Protein AF-A0A258XDK6-F1 (afdb_monomer)

Sequence (112 aa):
MLRHYRRIQMPKLRNYDHYLIESLKDPQEAYLYLAAAFEDEDPRMAGIALDNVLKARNYSVRQISEESHLNREHLYRIFSGHSKPEFKTIKALCHLAGFNLTIQAEGHHFSA

Solvent-accessible surface area (backbone atoms only — not comparable to full-atom values): 6590 Å² total; per-residue (Å²): 141,83,83,80,78,76,79,80,76,77,58,60,70,78,52,40,57,51,48,50,34,59,50,29,57,41,66,66,52,33,48,55,52,43,52,56,25,66,71,41,93,52,62,25,41,39,27,33,43,50,43,47,39,29,46,33,69,69,51,47,70,66,55,50,22,69,77,58,72,43,58,58,69,59,50,51,32,16,46,68,53,75,33,65,58,52,72,71,53,49,53,42,51,35,47,75,58,76,40,80,91,79,89,77,82,68,93,69,76,82,80,126

Structure (mmCIF, N/CA/C/O backbone):
data_AF-A0A258XDK6-F1
#
_entry.id   AF-A0A258XDK6-F1
#
loop_
_atom_site.group_PDB
_atom_site.id
_atom_site.type_symbol
_atom_site.label_atom_id
_atom_site.label_alt_id
_atom_site.label_comp_id
_atom_site.label_asym_id
_atom_site.label_entity_id
_atom_site.label_seq_id
_atom_site.pdbx_PDB_ins_code
_atom_site.Cartn_x
_atom_site.Cartn_y
_atom_site.Cartn_z
_atom_site.occupancy
_atom_site.B_iso_or_equiv
_atom_site.auth_seq_id
_atom_site.auth_comp_id
_atom_site.auth_asym_id
_atom_site.auth_atom_id
_atom_site.pdbx_PDB_model_num
ATOM 1 N N . MET A 1 1 ? -19.830 -20.881 -37.854 1.00 50.38 1 MET A N 1
ATOM 2 C CA . MET A 1 1 ? -19.089 -21.121 -36.593 1.00 50.38 1 MET A CA 1
ATOM 3 C C . MET A 1 1 ? -17.681 -20.564 -36.737 1.00 50.38 1 MET A C 1
ATOM 5 O O . MET A 1 1 ? -17.178 -20.595 -37.849 1.00 50.38 1 MET A O 1
ATOM 9 N N . LEU A 1 2 ? -17.090 -20.117 -35.617 1.00 39.28 2 LEU A N 1
ATOM 10 C CA . LEU A 1 2 ? -15.727 -19.580 -35.394 1.00 39.28 2 LEU A CA 1
ATOM 11 C C . LEU A 1 2 ? -15.641 -18.049 -35.224 1.00 39.28 2 LEU A C 1
ATOM 13 O O . LEU A 1 2 ? -15.259 -17.289 -36.113 1.00 39.28 2 LEU A O 1
ATOM 17 N N . ARG A 1 3 ? -15.989 -17.617 -34.001 1.00 45.03 3 ARG A N 1
ATOM 18 C CA . ARG A 1 3 ? -15.716 -16.278 -33.463 1.00 45.03 3 ARG A CA 1
ATOM 19 C C . ARG A 1 3 ? -14.204 -16.043 -33.468 1.00 45.03 3 ARG A C 1
ATOM 21 O O . ARG A 1 3 ? -13.451 -16.830 -32.901 1.00 45.03 3 ARG A O 1
ATOM 28 N N . HIS A 1 4 ? -13.774 -14.972 -34.125 1.00 45.19 4 HIS A N 1
ATOM 29 C CA . HIS A 1 4 ? -12.381 -14.550 -34.149 1.00 45.19 4 HIS A CA 1
ATOM 30 C C . HIS A 1 4 ? -11.995 -14.051 -32.756 1.00 45.19 4 HIS A C 1
ATOM 32 O O . HIS A 1 4 ? -12.336 -12.933 -32.372 1.00 45.19 4 HIS A O 1
ATOM 38 N N . TYR A 1 5 ? -11.290 -14.879 -31.987 1.00 41.47 5 TYR A N 1
ATOM 39 C CA . TYR A 1 5 ? -10.583 -14.399 -30.809 1.00 41.47 5 TYR A CA 1
ATOM 40 C C . TYR A 1 5 ? -9.478 -13.456 -31.284 1.00 41.47 5 TYR A C 1
ATOM 42 O O . TYR A 1 5 ? -8.464 -13.873 -31.845 1.00 41.47 5 TYR A O 1
ATOM 50 N N . ARG A 1 6 ? -9.708 -12.155 -31.102 1.00 59.78 6 ARG A N 1
ATOM 51 C CA . ARG A 1 6 ? -8.707 -11.107 -31.283 1.00 59.78 6 ARG A CA 1
ATOM 52 C C . ARG A 1 6 ? -7.543 -11.452 -30.349 1.00 59.78 6 ARG A C 1
ATOM 54 O O . ARG A 1 6 ? -7.724 -11.454 -29.135 1.00 59.78 6 ARG A O 1
ATOM 61 N N . ARG A 1 7 ? -6.375 -11.807 -30.902 1.00 54.25 7 ARG A N 1
ATOM 62 C CA . ARG A 1 7 ? -5.142 -12.004 -30.122 1.00 54.25 7 ARG A CA 1
ATOM 63 C C . ARG A 1 7 ? -4.911 -10.739 -29.299 1.00 54.25 7 ARG A C 1
ATOM 65 O O . ARG A 1 7 ? -4.600 -9.696 -29.868 1.00 54.25 7 ARG A O 1
ATOM 72 N N . ILE A 1 8 ? -5.078 -10.830 -27.984 1.00 59.19 8 ILE A N 1
ATOM 73 C CA . ILE A 1 8 ? -4.634 -9.785 -27.067 1.00 59.19 8 ILE A CA 1
ATOM 74 C C . ILE A 1 8 ? -3.108 -9.840 -27.117 1.00 59.19 8 ILE A C 1
ATOM 76 O O . ILE A 1 8 ? -2.487 -10.753 -26.578 1.00 59.19 8 ILE A O 1
ATOM 80 N N . GLN A 1 9 ? -2.498 -8.922 -27.864 1.00 55.69 9 GLN A N 1
ATOM 81 C CA . GLN A 1 9 ? -1.060 -8.700 -27.795 1.00 55.69 9 GLN A CA 1
ATOM 82 C C . GLN A 1 9 ? -0.763 -8.193 -26.383 1.00 55.69 9 GLN A C 1
ATOM 84 O O . GLN A 1 9 ? -1.145 -7.074 -26.045 1.00 55.69 9 GLN A O 1
ATOM 89 N N . MET A 1 10 ? -0.116 -9.014 -25.552 1.00 52.84 10 MET A N 1
ATOM 90 C CA . MET A 1 10 ? 0.375 -8.536 -24.264 1.00 52.84 10 MET A CA 1
ATOM 91 C C . MET A 1 10 ? 1.453 -7.473 -24.526 1.00 52.84 10 MET A C 1
ATOM 93 O O . MET A 1 10 ? 2.399 -7.742 -25.279 1.00 52.84 10 MET A O 1
ATOM 97 N N . PRO A 1 11 ? 1.328 -6.261 -23.965 1.00 53.88 11 PRO A N 1
ATOM 98 C CA . PRO A 1 11 ? 2.369 -5.253 -24.081 1.00 53.88 11 PRO A CA 1
ATOM 99 C C . PRO A 1 11 ? 3.681 -5.789 -23.483 1.00 53.88 11 PRO A C 1
ATOM 101 O O . PRO A 1 11 ? 3.656 -6.552 -22.520 1.00 53.88 11 PRO A O 1
ATOM 104 N N . LYS A 1 12 ? 4.845 -5.386 -24.023 1.00 53.59 12 LYS A N 1
ATOM 105 C CA . LYS A 1 12 ? 6.148 -5.635 -23.365 1.00 53.59 12 LYS A CA 1
ATOM 106 C C . LYS A 1 12 ? 6.051 -5.216 -21.888 1.00 53.59 12 LYS A C 1
ATOM 108 O O . LYS A 1 12 ? 5.414 -4.207 -21.629 1.00 53.59 12 LYS A O 1
ATOM 113 N N . LEU A 1 13 ? 6.707 -5.911 -20.953 1.00 61.19 13 LEU A N 1
ATOM 114 C CA . LEU A 1 13 ? 6.613 -5.667 -19.494 1.00 61.19 13 LEU A CA 1
ATOM 115 C C . LEU A 1 13 ? 6.608 -4.174 -19.093 1.00 61.19 13 LEU A C 1
ATOM 117 O O . LEU A 1 13 ? 5.716 -3.733 -18.383 1.00 61.19 13 LEU A O 1
ATOM 121 N N . ARG A 1 14 ? 7.502 -3.355 -19.668 1.00 63.41 14 ARG A N 1
ATOM 122 C CA . ARG A 1 14 ? 7.548 -1.895 -19.430 1.00 63.41 14 ARG A CA 1
ATOM 123 C C . ARG A 1 14 ? 6.268 -1.144 -19.842 1.00 63.41 14 ARG A C 1
ATOM 125 O O . ARG A 1 14 ? 5.913 -0.140 -19.237 1.00 63.41 14 ARG A O 1
ATOM 132 N N . ASN A 1 15 ? 5.589 -1.616 -20.882 1.00 77.56 15 ASN A N 1
ATOM 133 C CA . ASN A 1 15 ? 4.300 -1.094 -21.327 1.00 77.56 15 ASN A CA 1
ATOM 134 C C . ASN A 1 15 ? 3.149 -1.630 -20.468 1.00 77.56 15 ASN A C 1
ATOM 136 O O . ASN A 1 15 ? 2.144 -0.941 -20.342 1.00 77.56 15 ASN A O 1
ATOM 140 N N . TYR A 1 16 ? 3.282 -2.835 -19.904 1.00 85.38 16 TYR A N 1
ATOM 141 C CA . TYR A 1 16 ? 2.285 -3.390 -18.991 1.00 85.38 16 TYR A CA 1
ATOM 142 C C . TYR A 1 16 ? 2.246 -2.601 -17.682 1.00 85.38 16 TYR A C 1
ATOM 144 O O . TYR A 1 16 ? 1.171 -2.168 -17.286 1.00 85.38 16 TYR A O 1
ATOM 152 N N . ASP A 1 17 ? 3.406 -2.320 -17.079 1.00 87.31 17 ASP A N 1
ATOM 153 C CA . ASP A 1 17 ? 3.478 -1.527 -15.846 1.00 87.31 17 ASP A CA 1
ATOM 154 C C . ASP A 1 17 ? 2.874 -0.133 -16.052 1.00 87.31 17 ASP A C 1
ATOM 156 O O . ASP A 1 17 ? 2.075 0.333 -15.246 1.00 87.31 17 ASP A O 1
ATOM 160 N N . HIS A 1 18 ? 3.192 0.520 -17.174 1.00 92.75 18 HIS A N 1
ATOM 161 C CA . HIS A 1 18 ? 2.594 1.810 -17.516 1.00 92.75 18 HIS A CA 1
ATOM 162 C C . HIS A 1 18 ? 1.078 1.704 -17.726 1.00 92.75 18 HIS A C 1
ATOM 164 O O . HIS A 1 18 ? 0.329 2.530 -17.218 1.00 92.75 18 HIS A O 1
ATOM 170 N N . TYR A 1 19 ? 0.616 0.700 -18.476 1.00 95.31 19 TYR A N 1
ATOM 171 C CA . TYR A 1 19 ? -0.811 0.477 -18.702 1.00 95.31 19 TYR A CA 1
ATOM 172 C C . TYR A 1 19 ? -1.568 0.262 -17.388 1.00 95.31 19 TYR A C 1
ATOM 174 O O . TYR A 1 19 ? -2.606 0.885 -17.190 1.00 95.31 19 TYR A O 1
ATOM 182 N N . LEU A 1 20 ? -1.021 -0.558 -16.488 1.00 96.12 20 LEU A N 1
ATOM 183 C CA . LEU A 1 20 ? -1.588 -0.809 -15.169 1.00 96.12 20 LEU A CA 1
ATOM 184 C C . LEU A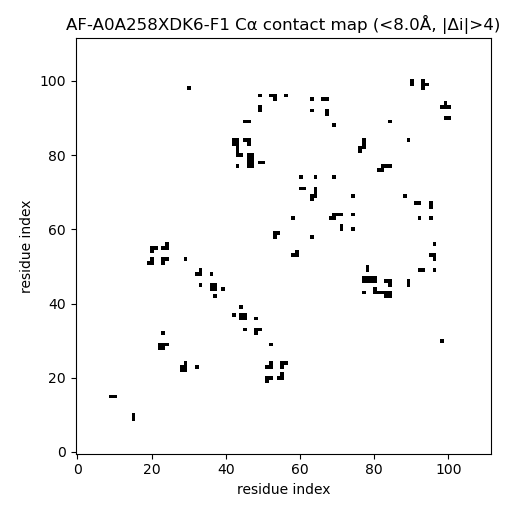 1 20 ? -1.686 0.488 -14.360 1.00 96.12 20 LEU A C 1
ATOM 186 O O . LEU A 1 20 ? -2.746 0.821 -13.850 1.00 96.12 20 LEU A O 1
ATOM 190 N N . ILE A 1 21 ? -0.601 1.258 -14.264 1.00 97.25 21 ILE A N 1
ATOM 191 C CA . ILE A 1 21 ? -0.617 2.516 -13.506 1.00 97.25 21 ILE A CA 1
ATOM 192 C C . ILE A 1 21 ? -1.624 3.517 -14.091 1.00 97.25 21 ILE A C 1
ATOM 194 O O . 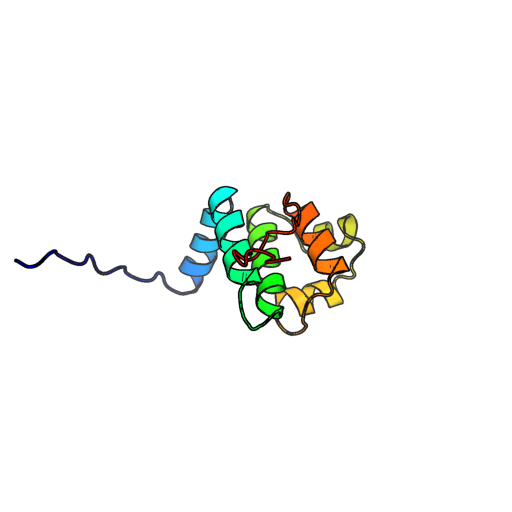ILE A 1 21 ? -2.301 4.209 -13.334 1.00 97.25 21 ILE A O 1
ATOM 198 N N . GLU A 1 22 ? -1.770 3.581 -15.416 1.00 97.38 22 GLU A N 1
ATOM 199 C CA . GLU A 1 22 ? -2.786 4.427 -16.049 1.00 97.38 22 GLU A CA 1
ATOM 200 C C . GLU A 1 22 ? -4.216 3.936 -15.788 1.00 97.38 22 GLU A C 1
ATOM 202 O O . GLU A 1 22 ? -5.083 4.763 -15.509 1.00 97.38 22 GLU A O 1
ATOM 207 N N . SER A 1 23 ? -4.481 2.623 -15.834 1.00 98.00 23 SER A N 1
ATOM 208 C CA . SER A 1 23 ? -5.826 2.086 -15.576 1.00 98.00 23 SER A CA 1
ATOM 209 C C . SER A 1 23 ? -6.261 2.310 -14.127 1.00 98.00 23 SER A C 1
ATOM 211 O O . SER A 1 23 ? -7.403 2.679 -13.880 1.00 98.00 23 SER A O 1
ATOM 213 N N . LEU A 1 24 ? -5.336 2.188 -13.170 1.00 98.50 24 LEU A N 1
ATOM 214 C CA . LEU A 1 24 ? -5.592 2.387 -11.738 1.00 98.50 24 LEU A CA 1
ATOM 215 C C . LEU A 1 24 ? -5.873 3.850 -11.343 1.00 98.50 24 LEU A C 1
ATOM 217 O O . LEU A 1 24 ? -6.153 4.126 -10.174 1.00 98.50 24 LEU A O 1
ATOM 221 N N . LYS A 1 25 ? -5.814 4.800 -12.286 1.00 97.56 25 LYS A N 1
ATOM 222 C CA . LYS A 1 25 ? -6.335 6.159 -12.067 1.00 97.56 25 LYS A CA 1
ATOM 223 C C . LYS A 1 25 ? -7.860 6.180 -11.990 1.00 97.56 25 LYS A C 1
ATOM 225 O O . LYS A 1 25 ? -8.405 7.079 -11.352 1.00 97.56 25 LYS A O 1
ATOM 230 N N . ASP A 1 26 ? -8.537 5.213 -12.613 1.00 98.19 26 ASP A N 1
ATOM 231 C CA . ASP A 1 26 ? -9.968 4.996 -12.415 1.00 98.19 26 ASP A CA 1
ATOM 232 C C . ASP A 1 26 ? -10.198 4.376 -11.020 1.00 98.19 26 ASP A C 1
ATOM 234 O O . ASP A 1 26 ? -9.674 3.294 -10.730 1.00 98.19 26 ASP A O 1
ATOM 238 N N . PRO A 1 27 ? -10.976 5.028 -10.132 1.00 97.44 27 PRO A N 1
ATOM 239 C CA . PRO A 1 27 ? -11.277 4.496 -8.808 1.00 97.44 27 PRO A CA 1
ATOM 240 C C . PRO A 1 27 ? -11.910 3.100 -8.821 1.00 97.44 27 PRO A C 1
ATOM 242 O O . PRO A 1 27 ? -11.667 2.329 -7.892 1.00 97.44 27 PRO A O 1
ATOM 245 N N . GLN A 1 28 ? -12.700 2.765 -9.847 1.00 97.88 28 GLN A N 1
ATOM 246 C CA . GLN A 1 28 ? -13.345 1.457 -9.953 1.00 97.88 28 GLN A CA 1
ATOM 247 C C . GLN A 1 28 ? -12.330 0.359 -10.284 1.00 97.88 28 GLN A C 1
ATOM 249 O O . GLN A 1 28 ? -12.344 -0.699 -9.656 1.00 97.88 28 GLN A O 1
ATOM 254 N N . GLU A 1 29 ? -11.419 0.620 -11.222 1.00 98.38 29 GLU A N 1
ATOM 255 C CA . GLU A 1 29 ? -10.319 -0.293 -11.557 1.00 98.38 29 GLU A CA 1
ATOM 256 C C . GLU A 1 29 ? -9.388 -0.486 -10.356 1.00 98.38 29 GLU A C 1
ATOM 258 O O . GLU A 1 29 ? -9.025 -1.612 -10.020 1.00 98.38 29 GLU A O 1
ATOM 263 N N . ALA A 1 30 ? -9.063 0.595 -9.640 1.00 98.56 30 ALA A N 1
ATOM 264 C CA . ALA A 1 30 ? -8.277 0.516 -8.413 1.00 98.56 30 ALA A CA 1
ATOM 265 C C . ALA A 1 30 ? -8.970 -0.302 -7.312 1.00 98.56 30 ALA A C 1
ATOM 267 O O . ALA A 1 30 ? -8.305 -1.088 -6.637 1.00 98.56 30 ALA A O 1
ATOM 268 N N . TYR A 1 31 ? -10.290 -0.158 -7.145 1.00 98.00 31 TYR A N 1
ATOM 269 C CA . TYR A 1 31 ? -11.064 -0.971 -6.206 1.00 98.00 31 TYR A CA 1
ATOM 270 C C . TYR A 1 31 ? -11.006 -2.459 -6.566 1.00 98.00 31 TYR A C 1
ATOM 272 O O . TYR A 1 31 ? -10.652 -3.270 -5.713 1.00 98.00 31 TYR A O 1
ATOM 280 N N . LEU A 1 32 ? -11.308 -2.814 -7.820 1.00 98.06 32 LEU A N 1
ATOM 281 C CA . LEU A 1 32 ? -11.300 -4.207 -8.281 1.00 98.06 32 LEU A CA 1
ATOM 282 C C . LEU A 1 32 ? -9.909 -4.834 -8.151 1.00 98.06 32 LEU A C 1
ATOM 284 O O . LEU A 1 32 ? -9.776 -5.973 -7.709 1.00 98.06 32 LEU A O 1
ATOM 288 N N . TYR A 1 33 ? -8.872 -4.069 -8.487 1.00 98.12 33 TYR A N 1
ATOM 289 C CA . TYR A 1 33 ? -7.488 -4.501 -8.368 1.00 98.12 33 TYR A CA 1
ATOM 290 C C . TYR A 1 33 ? -7.071 -4.750 -6.913 1.00 98.12 33 TYR A C 1
ATOM 292 O O . TYR A 1 33 ? -6.472 -5.783 -6.616 1.00 98.12 33 TYR A O 1
ATOM 300 N N . LEU A 1 34 ? -7.412 -3.838 -5.994 1.00 98.12 34 LEU A N 1
ATOM 301 C CA . LEU A 1 34 ? -7.155 -4.037 -4.568 1.00 98.12 34 LEU A CA 1
ATOM 302 C C . LEU A 1 34 ? -7.943 -5.228 -4.026 1.00 98.12 34 LEU A C 1
ATOM 304 O O . LEU A 1 34 ? -7.351 -6.057 -3.346 1.00 98.12 34 LEU A O 1
ATOM 308 N N . ALA A 1 35 ? -9.237 -5.337 -4.339 1.00 96.38 35 ALA A N 1
ATOM 309 C CA . ALA A 1 35 ? -10.082 -6.440 -3.886 1.00 96.38 35 ALA A CA 1
ATOM 310 C C . ALA A 1 35 ? -9.483 -7.799 -4.277 1.00 96.38 35 ALA A C 1
ATOM 312 O O . ALA A 1 35 ? -9.254 -8.632 -3.405 1.00 96.38 35 ALA A O 1
ATOM 313 N N . ALA A 1 36 ? -9.102 -7.965 -5.548 1.00 96.88 36 ALA A N 1
ATOM 314 C CA . ALA A 1 36 ? -8.436 -9.177 -6.019 1.00 96.88 36 ALA A CA 1
ATOM 315 C C . ALA A 1 36 ? -7.114 -9.453 -5.276 1.00 96.88 36 ALA A C 1
ATOM 317 O O . ALA A 1 36 ? -6.824 -10.593 -4.933 1.00 96.88 36 ALA A O 1
ATOM 318 N N . ALA A 1 37 ? -6.321 -8.417 -4.982 1.00 97.56 37 ALA A N 1
ATOM 319 C CA . ALA A 1 37 ? -5.068 -8.569 -4.242 1.00 97.56 37 ALA A CA 1
ATOM 320 C C . ALA A 1 37 ? -5.258 -8.898 -2.749 1.00 97.56 37 ALA A C 1
ATOM 322 O O . ALA A 1 37 ? -4.357 -9.471 -2.140 1.00 97.56 37 ALA A O 1
ATOM 323 N N . PHE A 1 38 ? -6.390 -8.517 -2.145 1.00 95.88 38 PHE A N 1
ATOM 324 C CA . PHE A 1 38 ? -6.739 -8.868 -0.763 1.00 95.88 38 PHE A CA 1
ATOM 325 C C . PHE A 1 38 ? -7.317 -10.283 -0.629 1.00 95.88 38 PHE A C 1
ATOM 327 O O . PHE A 1 38 ? -7.267 -10.836 0.467 1.00 95.88 38 PHE A O 1
ATOM 334 N N . GLU A 1 39 ? -7.843 -10.854 -1.713 1.00 94.56 39 GLU A N 1
ATOM 335 C CA . GLU A 1 39 ? -8.311 -12.246 -1.782 1.00 94.56 39 GLU A CA 1
ATOM 336 C C . GLU A 1 39 ? -7.181 -13.254 -2.064 1.00 94.56 39 GLU A C 1
ATOM 338 O O . GLU A 1 39 ? -7.388 -14.459 -1.932 1.00 94.56 39 GLU A O 1
ATOM 343 N N . ASP A 1 40 ? -5.992 -12.780 -2.445 1.00 96.56 40 ASP A N 1
ATOM 344 C CA . ASP A 1 40 ? -4.837 -13.631 -2.737 1.00 96.56 40 ASP A CA 1
ATOM 345 C C . ASP A 1 40 ? -4.354 -14.393 -1.485 1.00 96.56 40 ASP A C 1
ATOM 347 O O . ASP A 1 40 ? -4.340 -13.861 -0.370 1.00 96.56 40 ASP A O 1
ATOM 351 N N . GLU A 1 41 ? -3.914 -15.643 -1.667 1.00 96.44 41 GLU A N 1
ATOM 352 C CA . GLU A 1 41 ? -3.364 -16.474 -0.587 1.00 96.44 41 GLU A CA 1
ATOM 353 C C . GLU A 1 41 ? -2.084 -15.871 0.015 1.00 96.44 41 GLU A C 1
ATOM 355 O O . GLU A 1 41 ? -1.775 -16.088 1.193 1.00 96.44 41 GLU A O 1
ATOM 360 N N . ASP A 1 42 ? -1.325 -15.109 -0.779 1.00 97.50 42 ASP A N 1
ATOM 361 C CA . ASP A 1 42 ? -0.132 -14.414 -0.328 1.00 97.50 42 ASP A CA 1
ATOM 362 C C . ASP A 1 42 ? -0.455 -12.980 0.137 1.00 97.50 42 ASP A C 1
ATOM 364 O O . ASP A 1 42 ? -0.616 -12.066 -0.681 1.00 97.50 42 ASP A O 1
ATOM 368 N N . PRO A 1 43 ? -0.414 -12.694 1.454 1.00 95.00 43 PRO A N 1
ATOM 369 C CA . PRO A 1 43 ? -0.749 -11.372 1.985 1.00 95.00 43 PRO A CA 1
ATOM 370 C C . PRO A 1 43 ? 0.210 -10.261 1.528 1.00 95.00 43 PRO A C 1
ATOM 372 O O . PRO A 1 43 ? -0.056 -9.077 1.746 1.00 95.00 43 PRO A O 1
ATOM 375 N N . ARG A 1 44 ? 1.354 -10.604 0.923 1.00 97.94 44 ARG A N 1
ATOM 376 C CA . ARG A 1 44 ? 2.280 -9.625 0.337 1.00 97.94 44 ARG A CA 1
ATOM 377 C C . ARG A 1 44 ? 1.676 -8.934 -0.885 1.00 97.94 44 ARG A C 1
ATOM 379 O O . ARG A 1 44 ? 2.034 -7.783 -1.144 1.00 97.94 44 ARG A O 1
ATOM 386 N N . MET A 1 45 ? 0.731 -9.578 -1.575 1.00 98.25 45 MET A N 1
ATOM 387 C CA . MET A 1 45 ? 0.059 -9.011 -2.745 1.00 98.25 45 MET A CA 1
ATOM 388 C C . MET A 1 45 ? -0.699 -7.727 -2.413 1.00 98.25 45 MET A C 1
ATOM 390 O O . MET A 1 45 ? -0.619 -6.769 -3.181 1.00 98.25 45 MET A O 1
ATOM 394 N N . ALA A 1 46 ? -1.301 -7.631 -1.225 1.00 97.69 46 ALA A N 1
ATOM 395 C CA . ALA A 1 46 ? -1.921 -6.395 -0.750 1.00 97.69 46 ALA A CA 1
ATOM 396 C C . ALA A 1 46 ? -0.931 -5.214 -0.722 1.00 97.69 46 ALA A C 1
ATOM 398 O O . ALA A 1 46 ? -1.266 -4.102 -1.126 1.00 97.69 46 ALA A O 1
ATOM 399 N N . GLY A 1 47 ? 0.311 -5.445 -0.279 1.00 98.06 47 GLY A N 1
ATOM 400 C CA . GLY A 1 47 ? 1.349 -4.412 -0.214 1.00 98.06 47 GLY A CA 1
ATOM 401 C C . GLY A 1 47 ? 1.788 -3.916 -1.591 1.00 98.06 47 GLY A C 1
ATOM 402 O O . GLY A 1 47 ? 1.902 -2.709 -1.805 1.00 98.06 47 GLY A O 1
ATOM 403 N N . ILE A 1 48 ? 1.988 -4.845 -2.527 1.00 98.44 48 ILE A N 1
ATOM 404 C CA . ILE A 1 48 ? 2.353 -4.544 -3.918 1.00 98.44 48 ILE A CA 1
ATOM 405 C C . ILE A 1 48 ? 1.206 -3.802 -4.620 1.00 98.44 48 ILE A C 1
ATOM 407 O O . ILE A 1 48 ? 1.431 -2.811 -5.315 1.00 98.44 48 ILE A O 1
ATOM 411 N N . ALA A 1 49 ? -0.037 -4.239 -4.413 1.00 98.44 49 ALA A N 1
ATOM 412 C CA . ALA A 1 49 ? -1.193 -3.613 -5.036 1.00 98.44 49 ALA A CA 1
ATOM 413 C C . ALA A 1 49 ? -1.426 -2.183 -4.520 1.00 98.44 49 ALA A C 1
ATOM 415 O O . ALA A 1 49 ? -1.673 -1.272 -5.313 1.00 98.44 49 ALA A O 1
ATOM 416 N N . LEU A 1 50 ? -1.273 -1.965 -3.209 1.00 98.50 50 LEU A N 1
ATOM 417 C CA . LEU A 1 50 ? -1.339 -0.633 -2.605 1.00 98.50 50 LEU A CA 1
ATOM 418 C C . LEU A 1 50 ? -0.261 0.310 -3.159 1.00 98.50 50 LEU A C 1
ATOM 420 O O . LEU A 1 50 ? -0.566 1.472 -3.419 1.00 98.50 50 LEU A O 1
ATOM 424 N N . ASP A 1 51 ? 0.963 -0.175 -3.397 1.00 98.50 51 ASP A N 1
ATOM 425 C CA . ASP A 1 51 ? 2.023 0.611 -4.047 1.00 98.50 51 ASP A CA 1
ATOM 426 C C . ASP A 1 51 ? 1.609 1.072 -5.452 1.00 98.50 51 ASP A C 1
ATOM 428 O O . ASP A 1 51 ? 1.713 2.253 -5.786 1.00 98.50 51 ASP A O 1
ATOM 432 N N . ASN A 1 52 ? 1.068 0.163 -6.267 1.00 98.50 52 ASN A N 1
ATOM 433 C CA . ASN A 1 52 ? 0.623 0.484 -7.624 1.00 98.50 52 ASN A CA 1
ATOM 434 C C . ASN A 1 52 ? -0.502 1.530 -7.635 1.00 98.50 52 ASN A C 1
ATOM 436 O O . ASN A 1 52 ? -0.447 2.486 -8.409 1.00 98.50 52 ASN A O 1
ATOM 440 N N . VAL A 1 53 ? -1.485 1.404 -6.741 1.00 98.69 53 VAL A N 1
ATOM 441 C CA . VAL A 1 53 ? -2.577 2.384 -6.621 1.00 98.69 53 VAL A CA 1
ATOM 442 C C . VAL A 1 53 ? -2.069 3.742 -6.127 1.00 98.69 53 VAL A C 1
ATOM 444 O O . VAL A 1 53 ? -2.478 4.782 -6.646 1.00 98.69 53 VAL A O 1
ATOM 447 N N . LEU A 1 54 ? -1.153 3.769 -5.157 1.00 98.50 54 LEU A N 1
ATOM 448 C CA . LEU A 1 54 ? -0.562 5.017 -4.665 1.00 98.50 54 LEU A CA 1
ATOM 449 C C . LEU A 1 54 ? 0.281 5.708 -5.747 1.00 98.50 54 LEU A C 1
ATOM 451 O O . LEU A 1 54 ? 0.174 6.925 -5.919 1.00 98.50 54 LEU A O 1
ATOM 455 N N . LYS A 1 55 ? 1.040 4.948 -6.545 1.00 98.06 55 LYS A N 1
ATOM 456 C CA . LYS A 1 55 ? 1.755 5.463 -7.724 1.00 98.06 55 LYS A CA 1
ATOM 457 C C . LYS A 1 55 ? 0.808 6.039 -8.774 1.00 98.06 55 LYS A C 1
ATOM 459 O O . LYS A 1 55 ? 1.079 7.125 -9.279 1.00 98.06 55 LYS A O 1
ATOM 464 N N . ALA A 1 56 ? -0.311 5.372 -9.068 1.00 98.06 56 ALA A N 1
ATOM 465 C CA . ALA A 1 56 ? -1.335 5.889 -9.984 1.00 98.06 56 ALA A CA 1
ATOM 466 C C . ALA A 1 56 ? -1.917 7.232 -9.514 1.00 98.06 56 ALA A C 1
ATOM 468 O O . ALA A 1 56 ? -2.277 8.088 -10.322 1.00 98.06 56 ALA A O 1
ATOM 469 N N . ARG A 1 57 ? -1.923 7.457 -8.196 1.00 97.00 57 ARG A N 1
ATOM 470 C CA . ARG A 1 57 ? -2.311 8.717 -7.548 1.00 97.00 57 ARG A CA 1
ATOM 471 C C . ARG A 1 57 ? -1.166 9.716 -7.368 1.00 97.00 57 ARG A C 1
ATOM 473 O O . ARG A 1 57 ? -1.352 10.739 -6.719 1.00 97.00 57 ARG A O 1
ATOM 480 N N . ASN A 1 58 ? -0.006 9.460 -7.971 1.00 96.88 58 ASN A N 1
ATOM 481 C CA . ASN A 1 58 ? 1.197 10.295 -7.912 1.00 96.88 58 ASN A CA 1
ATOM 482 C C . ASN A 1 58 ? 1.797 10.469 -6.504 1.00 96.88 58 ASN A C 1
ATOM 484 O O . ASN A 1 58 ? 2.522 11.435 -6.260 1.00 96.88 58 ASN A O 1
ATOM 488 N N . TYR A 1 59 ? 1.548 9.535 -5.583 1.00 97.94 59 TYR A N 1
ATOM 489 C CA . TYR A 1 59 ? 2.234 9.528 -4.295 1.00 97.94 59 TYR A CA 1
ATOM 490 C C . TYR A 1 59 ? 3.671 9.023 -4.445 1.00 97.94 59 TYR A C 1
ATOM 492 O O . TYR A 1 59 ? 3.927 7.926 -4.940 1.00 97.94 59 TYR A O 1
ATOM 500 N N . SER A 1 60 ? 4.627 9.801 -3.944 1.00 97.62 60 SER A N 1
ATOM 501 C CA . SER A 1 60 ? 5.991 9.325 -3.714 1.00 97.62 60 SER A CA 1
ATOM 502 C C . SER A 1 60 ? 6.098 8.571 -2.384 1.00 97.62 60 SER A C 1
ATOM 504 O O . SER A 1 60 ? 5.401 8.885 -1.420 1.00 97.62 60 SER A O 1
ATOM 506 N N . VAL A 1 61 ? 7.058 7.644 -2.265 1.00 97.38 61 VAL A N 1
ATOM 507 C CA . VAL A 1 61 ? 7.352 6.940 -0.992 1.00 97.38 61 VAL A CA 1
ATOM 508 C C . VAL A 1 61 ? 7.658 7.917 0.148 1.00 97.38 61 VAL A C 1
ATOM 510 O O . VAL A 1 61 ? 7.366 7.641 1.311 1.00 97.38 61 VAL A O 1
ATOM 513 N N . ARG A 1 62 ? 8.213 9.092 -0.175 1.00 97.94 62 ARG A N 1
ATOM 514 C CA . ARG A 1 62 ? 8.421 10.171 0.791 1.00 97.94 62 ARG A CA 1
ATOM 515 C C . ARG A 1 62 ? 7.099 10.700 1.350 1.00 97.94 62 ARG A C 1
ATOM 517 O O . ARG A 1 62 ? 6.972 10.732 2.567 1.00 97.94 62 ARG A O 1
ATOM 524 N N . GLN A 1 63 ? 6.155 11.074 0.487 1.00 98.06 63 GLN A N 1
ATOM 525 C CA . GLN A 1 63 ? 4.838 11.572 0.907 1.00 98.06 63 GLN A CA 1
ATOM 526 C C . GLN A 1 63 ? 4.080 10.505 1.695 1.00 98.06 63 GLN A C 1
ATOM 528 O O . GLN A 1 63 ? 3.583 10.781 2.779 1.00 98.06 63 GLN A O 1
ATOM 533 N N . ILE A 1 64 ? 4.107 9.253 1.221 1.00 98.19 64 ILE A N 1
ATOM 534 C CA . ILE A 1 64 ? 3.483 8.126 1.925 1.00 98.19 64 ILE A CA 1
ATOM 535 C C . ILE A 1 64 ? 4.050 7.999 3.338 1.00 98.19 64 ILE A C 1
ATOM 537 O O . ILE A 1 64 ? 3.298 7.871 4.298 1.00 98.19 64 ILE A O 1
ATOM 541 N N . SER A 1 65 ? 5.374 8.051 3.484 1.00 98.12 65 SER A N 1
ATOM 542 C CA . SER A 1 65 ? 6.045 7.967 4.783 1.00 98.12 65 SER A CA 1
ATOM 543 C C . SER A 1 65 ? 5.651 9.106 5.726 1.00 98.12 65 SER A C 1
ATOM 545 O O . SER A 1 65 ? 5.400 8.859 6.904 1.00 98.12 65 SER A O 1
ATOM 547 N N . GLU A 1 66 ? 5.575 10.332 5.210 1.00 97.50 66 GLU A N 1
ATOM 548 C CA . GLU A 1 66 ? 5.221 11.527 5.980 1.00 97.50 66 GLU A CA 1
ATOM 549 C C . GLU A 1 66 ? 3.750 11.492 6.438 1.00 97.50 66 GLU A C 1
ATOM 551 O O . GLU A 1 66 ? 3.483 11.719 7.616 1.00 97.50 66 GLU A O 1
ATOM 556 N N . GLU A 1 67 ? 2.819 11.129 5.551 1.00 96.75 67 GLU A N 1
ATOM 557 C CA . GLU A 1 67 ? 1.371 11.128 5.821 1.00 96.75 67 GLU A CA 1
ATOM 558 C C . GLU A 1 67 ? 0.898 9.906 6.626 1.00 96.75 67 GLU A C 1
ATOM 560 O O . GLU A 1 67 ? -0.040 10.004 7.413 1.00 96.75 67 GLU A O 1
ATOM 565 N N . SER A 1 68 ? 1.547 8.747 6.467 1.00 95.06 68 SER A N 1
ATOM 566 C CA . SER A 1 68 ? 1.198 7.518 7.205 1.00 95.06 68 SER A CA 1
ATOM 567 C C . SER A 1 68 ? 2.022 7.298 8.477 1.00 95.06 68 SER A C 1
ATOM 569 O O . SER A 1 68 ? 1.768 6.344 9.215 1.00 95.06 68 SER A O 1
ATOM 571 N N . HIS A 1 69 ? 3.038 8.134 8.718 1.00 95.50 69 HIS A N 1
ATOM 572 C CA . HIS A 1 69 ? 4.042 7.966 9.777 1.00 95.50 69 HIS A CA 1
ATOM 573 C C . HIS A 1 69 ? 4.785 6.614 9.744 1.00 95.50 69 HIS A C 1
ATOM 575 O O . HIS A 1 69 ? 5.360 6.173 10.742 1.00 95.50 69 HIS A O 1
ATOM 581 N N . LEU A 1 70 ? 4.800 5.938 8.593 1.00 96.50 70 LEU A N 1
ATOM 582 C CA . LEU A 1 70 ? 5.568 4.717 8.373 1.00 96.50 70 LEU A CA 1
ATOM 583 C C . LEU A 1 70 ? 6.978 5.072 7.907 1.00 96.50 70 LEU A C 1
ATOM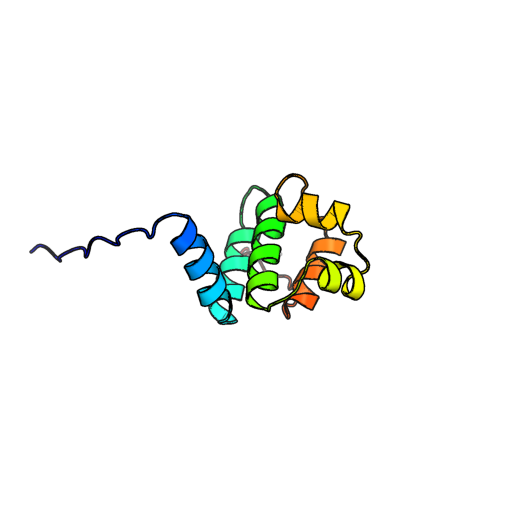 585 O O . LEU A 1 70 ? 7.167 5.964 7.084 1.00 96.50 70 LEU A O 1
ATOM 589 N N . ASN A 1 71 ? 7.993 4.355 8.388 1.00 97.19 71 ASN A N 1
ATOM 590 C CA . ASN A 1 71 ? 9.352 4.580 7.902 1.00 97.19 71 ASN A CA 1
ATOM 591 C C . ASN A 1 71 ? 9.530 4.034 6.470 1.00 97.19 71 ASN A C 1
ATOM 593 O O . ASN A 1 71 ? 8.914 3.041 6.074 1.00 97.19 71 ASN A O 1
ATOM 597 N N . ARG A 1 72 ? 10.400 4.686 5.691 1.00 97.75 72 ARG A N 1
ATOM 598 C CA . ARG A 1 72 ? 10.606 4.372 4.266 1.00 97.75 72 ARG A CA 1
ATOM 599 C C . ARG A 1 72 ? 11.180 2.977 4.032 1.00 97.75 72 ARG A C 1
ATOM 601 O O . ARG A 1 72 ? 10.808 2.342 3.058 1.00 97.75 72 ARG A O 1
ATOM 608 N N . GLU A 1 73 ? 12.054 2.487 4.911 1.00 97.88 73 GLU A N 1
ATOM 609 C CA . GLU A 1 73 ? 12.627 1.139 4.796 1.00 97.88 73 GLU A CA 1
ATOM 610 C C . GLU A 1 73 ? 11.540 0.060 4.888 1.00 97.88 73 GLU A C 1
ATOM 612 O O . GLU A 1 73 ? 11.495 -0.867 4.081 1.00 97.88 73 GLU A O 1
ATOM 617 N N . HIS A 1 74 ? 10.617 0.213 5.838 1.00 97.38 74 HIS A N 1
ATOM 618 C CA . HIS A 1 74 ? 9.446 -0.638 5.969 1.00 97.38 74 HIS A CA 1
ATOM 619 C C . HIS A 1 74 ? 8.587 -0.556 4.703 1.00 97.38 74 HIS A C 1
ATOM 621 O O . HIS A 1 74 ? 8.293 -1.599 4.125 1.00 97.38 74 HIS A O 1
ATOM 627 N N . LEU A 1 75 ? 8.263 0.649 4.220 1.00 98.00 75 LEU A N 1
ATOM 628 C CA . LEU A 1 75 ? 7.494 0.825 2.982 1.00 98.00 75 LEU A CA 1
ATOM 629 C C . LEU A 1 75 ? 8.153 0.127 1.787 1.00 98.00 75 LEU A C 1
ATOM 631 O O . LEU A 1 75 ? 7.483 -0.627 1.091 1.00 98.00 75 LEU A O 1
ATOM 635 N N . TYR A 1 76 ? 9.466 0.282 1.590 1.00 97.94 76 TYR A N 1
ATOM 636 C CA . TYR A 1 76 ? 10.172 -0.398 0.504 1.00 97.94 76 TYR A CA 1
ATOM 637 C C . TYR A 1 76 ? 10.075 -1.919 0.608 1.00 97.94 76 TYR A C 1
ATOM 639 O O . TYR A 1 76 ? 9.835 -2.570 -0.407 1.00 97.94 76 TYR A O 1
ATOM 647 N N . ARG A 1 77 ? 10.206 -2.505 1.806 1.00 98.19 77 ARG A N 1
ATOM 648 C CA . ARG A 1 77 ? 10.049 -3.959 1.989 1.00 98.19 77 ARG A CA 1
ATOM 649 C C . ARG A 1 77 ? 8.626 -4.438 1.697 1.00 98.19 77 ARG A C 1
ATOM 651 O O . ARG A 1 77 ? 8.477 -5.515 1.128 1.00 98.19 77 ARG A O 1
ATOM 658 N N . ILE A 1 78 ? 7.605 -3.657 2.057 1.00 98.06 78 ILE A N 1
ATOM 659 C CA . ILE A 1 78 ? 6.203 -3.970 1.732 1.00 98.06 78 ILE A CA 1
ATOM 660 C C . ILE A 1 78 ? 5.965 -3.890 0.223 1.00 98.06 78 ILE A C 1
ATOM 662 O O . ILE A 1 78 ? 5.496 -4.850 -0.378 1.00 98.06 78 ILE A O 1
ATOM 666 N N . PHE A 1 79 ? 6.332 -2.770 -0.397 1.00 98.06 79 PHE A N 1
ATOM 667 C CA . PHE A 1 79 ? 6.055 -2.484 -1.807 1.00 98.06 79 PHE A CA 1
ATOM 668 C C . PHE A 1 79 ? 6.811 -3.398 -2.773 1.00 98.06 79 PHE A C 1
ATOM 670 O O . PHE A 1 79 ? 6.351 -3.657 -3.878 1.00 98.06 79 PHE A O 1
ATOM 677 N N . SER A 1 80 ? 7.951 -3.938 -2.346 1.00 97.12 80 SER A N 1
ATOM 678 C CA . SER A 1 80 ? 8.728 -4.909 -3.121 1.00 97.12 80 SER A CA 1
ATOM 679 C C . SER A 1 80 ? 8.387 -6.371 -2.811 1.00 97.12 80 SER A C 1
ATOM 681 O O . SER A 1 80 ? 9.085 -7.260 -3.290 1.00 97.12 80 SER A O 1
ATOM 683 N N . GLY A 1 81 ? 7.376 -6.643 -1.975 1.00 97.00 81 GLY A N 1
ATOM 684 C CA . GLY A 1 81 ? 6.987 -8.011 -1.613 1.00 97.00 81 GLY A CA 1
ATOM 685 C C . GLY A 1 81 ? 8.013 -8.765 -0.755 1.00 97.00 81 GLY A C 1
ATOM 686 O O . GLY A 1 81 ? 7.943 -9.986 -0.629 1.00 97.00 81 GLY A O 1
ATOM 687 N N . HIS A 1 82 ? 8.974 -8.074 -0.137 1.00 97.19 82 HIS A N 1
ATOM 688 C CA . HIS A 1 82 ? 9.947 -8.697 0.770 1.00 97.19 82 HIS A CA 1
ATOM 689 C C . HIS A 1 82 ? 9.377 -8.931 2.173 1.00 97.19 82 HIS A C 1
ATOM 691 O O . HIS A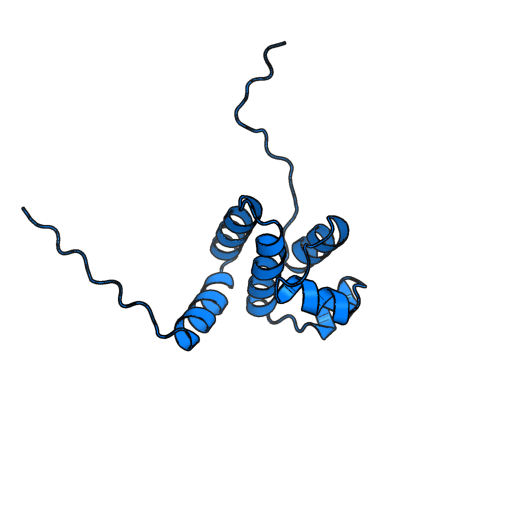 1 82 ? 9.911 -9.730 2.939 1.00 97.19 82 HIS A O 1
ATOM 697 N N . SER A 1 83 ? 8.306 -8.227 2.538 1.00 95.94 83 SER A N 1
ATOM 698 C CA . SER A 1 83 ? 7.632 -8.369 3.826 1.00 95.94 83 SER A CA 1
ATOM 699 C C . SER A 1 83 ? 6.126 -8.259 3.648 1.00 95.94 83 SER A C 1
ATOM 701 O O . SER A 1 83 ? 5.647 -7.459 2.849 1.00 95.94 83 SER A O 1
ATOM 703 N N . LYS A 1 84 ? 5.371 -9.028 4.437 1.00 96.56 84 LYS A N 1
ATOM 704 C CA . LYS A 1 84 ? 3.917 -8.864 4.523 1.00 96.56 84 LYS A CA 1
ATOM 705 C C . LYS A 1 84 ? 3.570 -7.566 5.263 1.00 96.56 84 LYS A C 1
ATOM 707 O O . LYS A 1 84 ? 4.265 -7.237 6.232 1.00 96.56 84 LYS A O 1
ATOM 712 N N . PRO A 1 85 ? 2.530 -6.830 4.842 1.00 96.50 85 PRO A N 1
ATOM 713 C CA . PRO A 1 85 ? 2.081 -5.645 5.555 1.00 96.50 85 PRO A CA 1
ATOM 714 C C . PRO A 1 85 ? 1.347 -6.024 6.844 1.00 96.50 85 PRO A C 1
ATOM 716 O O . PRO A 1 85 ? 0.557 -6.964 6.886 1.00 96.50 85 PRO A O 1
ATOM 719 N N . GLU A 1 86 ? 1.594 -5.272 7.914 1.00 96.75 86 GLU A N 1
ATOM 720 C CA . GLU A 1 86 ? 0.781 -5.353 9.130 1.00 96.75 86 GLU A CA 1
ATOM 721 C C . GLU A 1 86 ? -0.582 -4.681 8.910 1.00 96.75 86 GLU A C 1
ATOM 723 O O . GLU A 1 86 ? -0.693 -3.727 8.141 1.00 96.75 86 GLU A O 1
ATOM 728 N N . PHE A 1 87 ? -1.610 -5.080 9.664 1.00 95.88 87 PHE A N 1
ATOM 729 C CA . PHE A 1 87 ? -2.948 -4.481 9.557 1.00 95.88 87 PHE A CA 1
ATOM 730 C C . PHE A 1 87 ? -2.950 -2.949 9.714 1.00 95.88 87 PHE A C 1
ATOM 732 O O . PHE A 1 87 ? -3.684 -2.247 9.018 1.00 95.88 87 PHE A O 1
ATOM 739 N N . LYS A 1 88 ? -2.096 -2.402 10.594 1.00 96.06 88 LYS A N 1
ATOM 740 C CA . LYS A 1 88 ? -1.943 -0.945 10.759 1.00 96.06 88 LYS A CA 1
ATOM 741 C C . LYS A 1 88 ? -1.437 -0.270 9.477 1.00 96.06 88 LYS A C 1
ATOM 743 O O . LYS A 1 88 ? -1.928 0.796 9.122 1.00 96.06 88 LYS A O 1
ATOM 748 N N . THR A 1 89 ? -0.505 -0.922 8.781 1.00 97.12 89 THR A N 1
ATOM 749 C CA . THR A 1 89 ? 0.063 -0.466 7.510 1.00 97.12 89 THR A CA 1
ATOM 750 C C . THR A 1 89 ? -0.998 -0.507 6.422 1.00 97.12 89 THR A C 1
ATOM 752 O O . THR A 1 89 ? -1.193 0.490 5.740 1.00 97.12 89 THR A O 1
ATOM 755 N N . ILE A 1 90 ? -1.740 -1.615 6.318 1.00 97.62 90 ILE A N 1
ATOM 756 C CA . ILE A 1 90 ? -2.841 -1.755 5.357 1.00 97.62 90 ILE A CA 1
ATOM 757 C C . ILE A 1 90 ? -3.854 -0.621 5.545 1.00 97.62 90 ILE A C 1
ATOM 759 O O . ILE A 1 90 ? -4.136 0.102 4.598 1.00 97.62 90 ILE A O 1
ATOM 763 N N . LYS A 1 91 ? -4.347 -0.403 6.773 1.00 97.06 91 LYS A N 1
ATOM 764 C CA . LYS A 1 91 ? -5.308 0.675 7.062 1.00 97.06 91 LYS A CA 1
ATOM 765 C C . LYS A 1 91 ? -4.801 2.052 6.641 1.00 97.06 91 LYS A C 1
ATOM 767 O O . LYS A 1 91 ? -5.543 2.794 6.005 1.00 97.06 91 LYS A O 1
ATOM 772 N N . ALA A 1 92 ? -3.562 2.390 7.000 1.00 97.50 92 ALA A N 1
ATOM 773 C CA . ALA A 1 92 ? -2.987 3.694 6.684 1.00 97.50 92 ALA A CA 1
ATOM 774 C C . ALA A 1 92 ? -2.851 3.901 5.169 1.00 97.50 92 ALA A C 1
ATOM 776 O O . ALA A 1 92 ? -3.230 4.946 4.649 1.00 97.50 92 ALA A O 1
ATOM 777 N N . LEU A 1 93 ? -2.365 2.884 4.454 1.00 98.06 93 LEU A N 1
ATOM 778 C CA . LEU A 1 93 ? -2.183 2.942 3.007 1.00 98.06 93 LEU A CA 1
ATOM 779 C C . LEU A 1 93 ? -3.513 2.930 2.245 1.00 98.06 93 LEU A C 1
ATOM 781 O O . LEU A 1 93 ? -3.638 3.674 1.281 1.00 98.06 93 LEU A O 1
ATOM 785 N N . CYS A 1 94 ? -4.513 2.155 2.679 1.00 97.75 94 CYS A N 1
ATOM 786 C CA . CYS A 1 94 ? -5.862 2.202 2.107 1.00 97.75 94 CYS A CA 1
ATOM 787 C C . CYS A 1 94 ? -6.466 3.599 2.249 1.00 97.75 94 CYS A C 1
ATOM 789 O O . CYS A 1 94 ? -6.950 4.147 1.264 1.00 97.75 94 CYS A O 1
ATOM 791 N N . HIS A 1 95 ? -6.383 4.194 3.444 1.00 96.88 95 HIS A N 1
ATOM 792 C CA . HIS A 1 95 ? -6.913 5.533 3.688 1.00 96.88 95 HIS A CA 1
ATOM 793 C C . HIS A 1 95 ? -6.227 6.587 2.812 1.00 96.88 95 HIS A C 1
ATOM 795 O O . HIS A 1 95 ? -6.903 7.392 2.176 1.00 96.88 95 HIS A O 1
ATOM 801 N N . LEU A 1 96 ? -4.895 6.534 2.712 1.00 97.31 96 LEU A N 1
ATOM 802 C CA . LEU A 1 96 ? -4.116 7.403 1.828 1.00 97.31 96 LEU A CA 1
ATOM 803 C C . LEU A 1 96 ? -4.485 7.193 0.350 1.00 97.31 96 LEU A C 1
ATOM 805 O O . LEU A 1 96 ? -4.664 8.138 -0.414 1.00 97.31 96 LEU A O 1
ATOM 809 N N 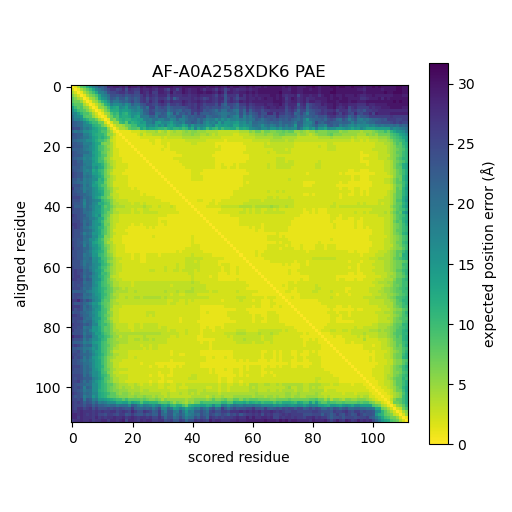. ALA A 1 97 ? -4.696 5.937 -0.036 1.00 96.94 97 ALA A N 1
ATOM 810 C CA . ALA A 1 97 ? -5.255 5.550 -1.318 1.00 96.94 97 ALA A CA 1
ATOM 811 C C . ALA A 1 97 ? -6.777 5.777 -1.391 1.00 96.94 97 ALA A C 1
ATOM 813 O O . ALA A 1 97 ? -7.418 5.215 -2.266 1.00 96.94 97 ALA A O 1
ATOM 814 N N . GLY A 1 98 ? -7.391 6.606 -0.540 1.00 96.31 98 GLY A N 1
ATOM 815 C CA . GLY A 1 98 ? -8.806 6.998 -0.604 1.00 96.31 98 GLY A CA 1
ATOM 816 C C . GLY A 1 98 ? -9.812 5.844 -0.565 1.00 96.31 98 GLY A C 1
ATOM 817 O O . GLY A 1 98 ? -10.900 5.974 -1.119 1.00 96.31 98 GLY A O 1
ATOM 818 N N . PHE A 1 99 ? -9.449 4.728 0.062 1.00 97.06 99 PHE A N 1
ATOM 819 C CA . PHE A 1 99 ? -10.308 3.573 0.293 1.00 97.06 99 PHE A CA 1
ATOM 820 C C . PHE A 1 99 ? -10.499 3.340 1.791 1.00 97.06 99 PHE A C 1
ATOM 822 O O . PHE A 1 99 ? -9.594 3.542 2.601 1.00 97.06 99 PHE A O 1
ATOM 829 N N . ASN A 1 100 ? -11.681 2.851 2.157 1.00 93.88 100 ASN A N 1
ATOM 830 C CA . ASN A 1 100 ? -11.969 2.389 3.508 1.00 93.88 100 ASN A CA 1
ATOM 831 C C . ASN A 1 100 ? -12.023 0.863 3.518 1.00 93.88 100 ASN A C 1
ATOM 833 O O . ASN A 1 100 ? -12.631 0.256 2.638 1.00 93.88 100 ASN A O 1
ATOM 837 N N . LEU A 1 101 ? -11.420 0.248 4.535 1.00 93.0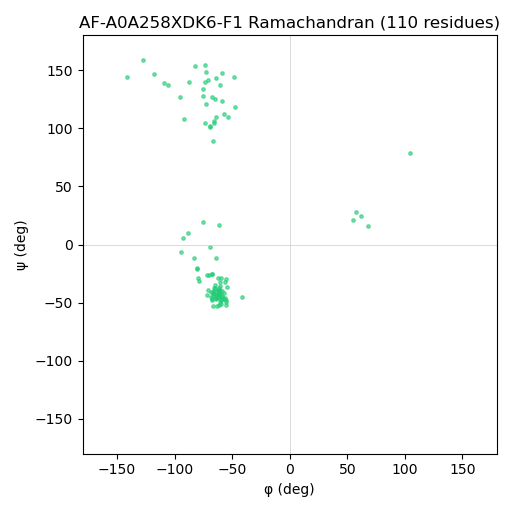0 101 LEU A N 1
ATOM 838 C CA . LEU A 1 101 ? -11.621 -1.175 4.793 1.00 93.00 101 LEU A CA 1
ATOM 839 C C . LEU A 1 101 ? -12.998 -1.379 5.421 1.00 93.00 101 LEU A C 1
ATOM 841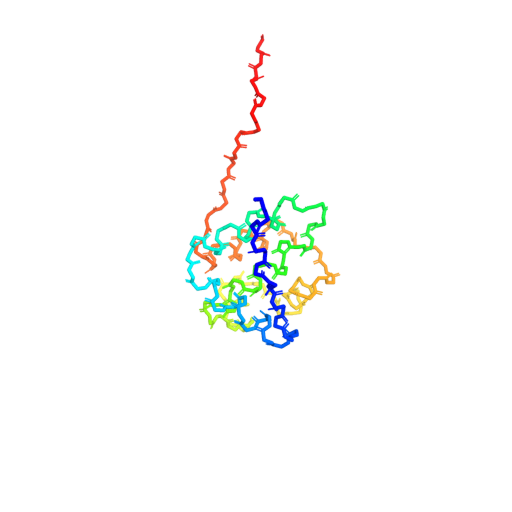 O O . LEU A 1 101 ? -13.368 -0.677 6.363 1.00 93.00 101 LEU A O 1
ATOM 845 N N . THR A 1 102 ? -13.733 -2.359 4.912 1.00 92.75 102 THR A N 1
ATOM 846 C CA . THR A 1 102 ? -15.044 -2.755 5.429 1.00 92.75 102 THR A CA 1
ATOM 847 C C . THR A 1 102 ? -15.053 -4.252 5.699 1.00 92.75 102 THR A C 1
ATOM 849 O O . THR A 1 102 ? -14.213 -4.989 5.185 1.00 92.75 102 THR A O 1
ATOM 852 N N . ILE A 1 103 ? -15.971 -4.693 6.555 1.00 90.50 103 ILE A N 1
ATOM 853 C CA . ILE A 1 103 ? -16.214 -6.114 6.795 1.00 90.50 103 ILE A CA 1
ATOM 854 C C . ILE A 1 103 ? -17.372 -6.516 5.889 1.00 90.50 103 ILE A C 1
ATOM 856 O O . ILE A 1 103 ? -18.430 -5.885 5.928 1.00 90.50 103 ILE A O 1
ATOM 860 N N . GLN A 1 104 ? -17.170 -7.561 5.096 1.00 89.19 104 GLN A N 1
ATOM 861 C CA . GLN A 1 104 ? -18.203 -8.164 4.269 1.00 89.19 104 GLN A CA 1
ATOM 862 C C . GLN A 1 104 ? -18.573 -9.523 4.857 1.00 89.19 104 GLN A C 1
ATOM 864 O O . GLN A 1 104 ? -17.704 -10.267 5.305 1.00 89.19 104 GLN A O 1
ATOM 869 N N . ALA A 1 105 ? -19.867 -9.840 4.878 1.00 87.75 105 ALA A N 1
ATOM 870 C CA . ALA A 1 105 ? -20.301 -11.179 5.232 1.00 87.75 105 ALA A CA 1
ATOM 871 C C . ALA A 1 105 ? -19.845 -12.153 4.141 1.00 87.75 105 ALA A C 1
ATOM 873 O O . ALA A 1 105 ? -20.166 -11.965 2.964 1.00 87.75 105 ALA A O 1
ATOM 874 N N . GLU A 1 106 ? -19.146 -13.213 4.532 1.00 82.19 106 GLU A N 1
ATOM 875 C CA . GLU A 1 106 ? -19.116 -14.418 3.712 1.00 82.19 106 GLU A CA 1
ATOM 876 C C . GLU A 1 106 ? -20.569 -14.899 3.608 1.00 82.19 106 GLU A C 1
ATOM 8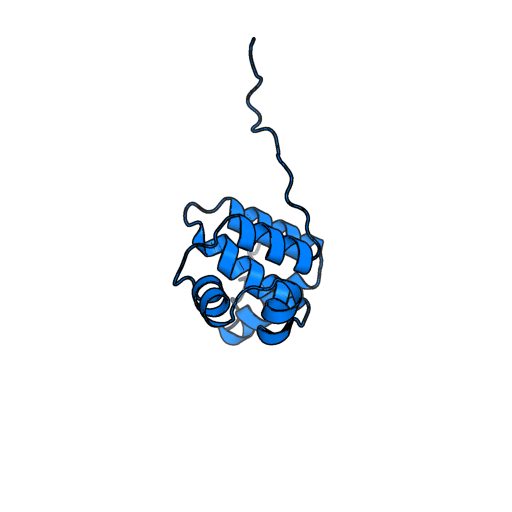78 O O . GLU A 1 106 ? -21.297 -14.846 4.598 1.00 82.19 106 GLU A O 1
ATOM 883 N N . GLY A 1 107 ? -21.035 -15.317 2.428 1.00 77.38 107 GLY A N 1
ATOM 884 C CA . GLY A 1 107 ? -22.439 -15.694 2.171 1.00 77.38 107 GLY A CA 1
ATOM 885 C C . GLY A 1 107 ? -22.977 -16.878 2.997 1.00 77.38 107 GLY A C 1
ATOM 886 O O . GLY A 1 107 ? -23.997 -17.469 2.647 1.00 77.38 107 GLY A O 1
ATOM 887 N N . HIS A 1 108 ? -22.300 -17.247 4.080 1.00 60.94 108 HIS A N 1
ATOM 888 C CA . HIS A 1 108 ? -22.735 -18.184 5.089 1.00 60.94 108 HIS A CA 1
ATOM 889 C C . HIS A 1 108 ? -23.811 -17.536 5.964 1.00 60.94 108 HIS A C 1
ATOM 891 O O . HIS A 1 108 ? -23.549 -16.704 6.832 1.00 60.94 108 HIS A O 1
ATOM 897 N N . HIS A 1 109 ? -25.055 -17.953 5.732 1.00 55.84 109 HIS A N 1
ATOM 898 C CA . HIS A 1 109 ? -26.129 -17.809 6.703 1.00 55.84 109 HIS A CA 1
ATOM 899 C C . HIS A 1 109 ? -25.635 -18.297 8.072 1.00 55.84 109 HIS A C 1
ATOM 901 O O . HIS A 1 109 ? -25.314 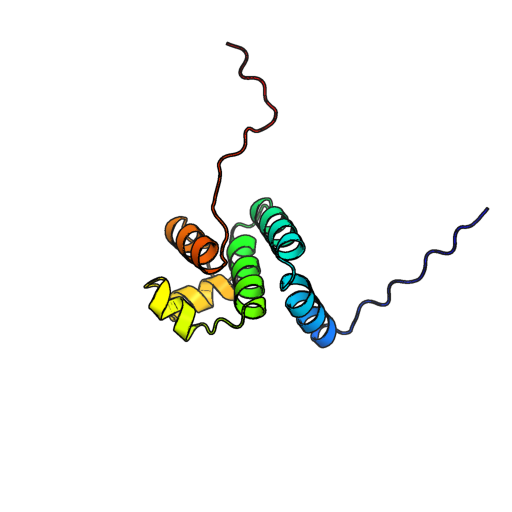-19.474 8.235 1.00 55.84 109 HIS A O 1
ATOM 907 N N . PHE A 1 110 ? -25.606 -17.408 9.065 1.00 57.78 110 PHE A N 1
ATOM 908 C CA . PHE A 1 110 ? -25.547 -17.816 10.464 1.00 57.78 110 PHE A CA 1
ATOM 909 C C . PHE A 1 110 ? -26.869 -18.524 10.788 1.00 57.78 110 PHE A C 1
ATOM 911 O O . PHE A 1 110 ? -27.851 -17.883 11.157 1.00 57.78 110 PHE A O 1
ATOM 918 N N . SER A 1 111 ? -26.931 -19.839 10.574 1.00 50.28 111 SER A N 1
ATOM 919 C CA . SER A 1 111 ? -27.978 -20.676 11.162 1.00 50.28 111 SER A CA 1
ATOM 920 C C . SER A 1 111 ? -27.767 -20.664 12.674 1.00 50.28 111 SER A C 1
ATOM 922 O O . SER A 1 111 ? -26.780 -21.219 13.161 1.00 50.28 111 SER A O 1
ATOM 924 N N . ALA A 1 112 ? -28.647 -19.944 13.370 1.00 54.28 112 ALA A N 1
ATOM 925 C CA . ALA A 1 112 ? -28.790 -19.985 14.821 1.00 54.28 112 ALA A CA 1
ATOM 926 C C . ALA A 1 112 ? -29.336 -21.341 15.286 1.00 54.28 112 ALA A C 1
ATOM 928 O O . ALA A 1 112 ? -30.094 -21.967 14.506 1.00 54.28 112 ALA A O 1
#

Foldseek 3Di:
DDDDPDPPPDPDPVVNLVVLLQQLLPVVSLVVQLVVQCPDPQLLSNLLSLVSNCVSVVDDLVNLCVQLVPDSVVSVCSNVSVDHDDPSSSQSSCVSSVHHDDDDDDPDDPPD

Nearest PDB structures (foldseek):
  6af4-assembly1_B  TM=7.587E-01  e=3.837E-02  Streptococcus pneumoniae TIGR4
  3f52-assembly1_E  TM=8.444E-01  e=1.466E-01  Corynebacterium glutamicum
  8ezt-assembly1_D-2  TM=8.116E-01  e=3.344E-01  Legionella pneumophila
  2wiu-assembly1_B  TM=7.680E-01  e=3.344E-01  Escherichia coli
  3clc-assembly1_D  TM=8.340E-01  e=7.245E-01  unclassified

Secondary structure (DSSP, 8-state):
---------PPPHHHHHHHHHHHTTSHHHHHHHHHHHHHSSSTHHHHHHHHHHHHHTT--HHHHHHHH---HHHHHHHHTTSSPPPHHHHHHHHHHTT--------S-----

pLDDT: mean 88.85, std 16.65, range [39.28, 98.69]

Radius of gyration: 16.9 Å; Cα contacts (8 Å, |Δi|>4): 97; chains: 1; bounding box: 41×33×51 Å

Mean predicted aligned error: 7.58 Å